Protein AF-0000000075409881 (afdb_homodimer)

Structure (mmCIF, N/CA/C/O backbone):
data_AF-0000000075409881-model_v1
#
loop_
_entity.id
_entity.type
_entity.pdbx_description
1 polymer 'HTH-type transcriptional regulator'
#
loop_
_atom_site.group_PDB
_atom_site.id
_atom_site.type_symbol
_atom_site.label_atom_id
_atom_site.label_alt_id
_atom_site.label_comp_id
_atom_site.label_asym_id
_atom_site.label_entity_id
_atom_site.label_seq_id
_atom_site.pdbx_PDB_ins_code
_atom_site.Cartn_x
_atom_site.Cartn_y
_atom_site.Cartn_z
_atom_site.occupancy
_atom_site.B_iso_or_equiv
_atom_site.auth_seq_id
_atom_site.auth_comp_id
_atom_site.auth_asym_id
_atom_site.auth_atom_id
_atom_site.pdbx_PDB_model_num
ATOM 1 N N . MET A 1 1 ? -12.781 -1.322 8.703 1 90.44 1 MET A N 1
ATOM 2 C CA . MET A 1 1 ? -12.109 -0.337 7.855 1 90.44 1 MET A CA 1
ATOM 3 C C . MET A 1 1 ? -11.391 -1.016 6.695 1 90.44 1 MET A C 1
ATOM 5 O O . MET A 1 1 ? -10.766 -2.062 6.871 1 90.44 1 MET A O 1
ATOM 9 N N . ASP A 1 2 ? -11.609 -0.311 5.484 1 95.62 2 ASP A N 1
ATOM 10 C CA . ASP A 1 2 ? -10.852 -0.846 4.359 1 95.62 2 ASP A CA 1
ATOM 11 C C . ASP A 1 2 ? -9.477 -0.184 4.254 1 95.62 2 ASP A C 1
ATOM 13 O O . ASP A 1 2 ? -9.156 0.71 5.039 1 95.62 2 ASP A O 1
ATOM 17 N N . ALA A 1 3 ? -8.711 -0.64 3.34 1 97.5 3 ALA A N 1
ATOM 18 C CA . ALA A 1 3 ? -7.316 -0.206 3.234 1 97.5 3 ALA A CA 1
ATOM 19 C C . ALA A 1 3 ? -7.227 1.3 3 1 97.5 3 ALA A C 1
ATOM 21 O O . ALA A 1 3 ? -6.367 1.974 3.572 1 97.5 3 ALA A O 1
ATOM 22 N N . GLN A 1 4 ? -8.102 1.844 2.186 1 97.12 4 GLN A N 1
ATOM 23 C CA . GLN A 1 4 ? -8.094 3.275 1.905 1 97.12 4 GLN A CA 1
ATOM 24 C C . GLN A 1 4 ? -8.398 4.086 3.162 1 97.12 4 GLN A C 1
ATOM 26 O O . GLN A 1 4 ? -7.777 5.125 3.402 1 97.12 4 GLN A O 1
ATOM 31 N N . ALA A 1 5 ? -9.344 3.617 3.908 1 96.81 5 ALA A N 1
ATOM 32 C CA . ALA A 1 5 ? -9.688 4.281 5.16 1 96.81 5 ALA A CA 1
ATOM 33 C C . ALA A 1 5 ? -8.523 4.254 6.141 1 96.81 5 ALA A C 1
ATOM 35 O O . ALA A 1 5 ? -8.281 5.227 6.859 1 96.81 5 ALA A O 1
ATOM 36 N N . LEU A 1 6 ? -7.852 3.146 6.176 1 97.75 6 LEU A N 1
ATOM 37 C CA . LEU A 1 6 ? -6.68 3.029 7.039 1 97.75 6 LEU A CA 1
ATOM 38 C C . LEU A 1 6 ? -5.598 4.02 6.625 1 97.75 6 LEU A C 1
ATOM 40 O O . LEU A 1 6 ? -4.973 4.656 7.477 1 97.75 6 LEU A O 1
ATOM 44 N N . VAL A 1 7 ? -5.379 4.145 5.324 1 98.31 7 VAL A N 1
ATOM 45 C CA . VAL A 1 7 ? -4.371 5.074 4.82 1 98.31 7 VAL A CA 1
ATOM 46 C C . VAL A 1 7 ? -4.742 6.504 5.219 1 98.31 7 VAL A C 1
ATOM 48 O O . VAL A 1 7 ? -3.904 7.25 5.73 1 98.31 7 VAL A O 1
ATOM 51 N N . LYS A 1 8 ? -5.973 6.84 5.035 1 97 8 LYS A N 1
ATOM 52 C CA . LYS A 1 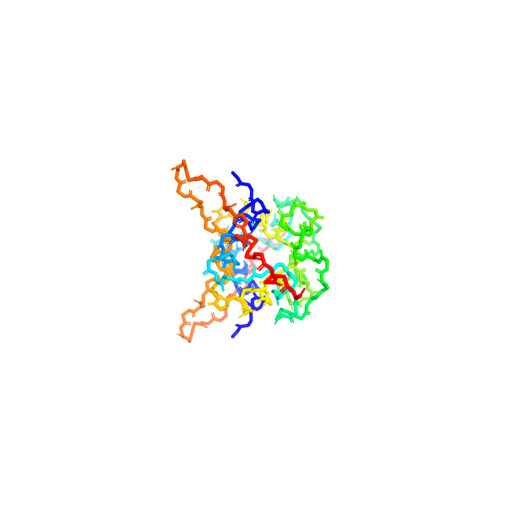8 ? -6.449 8.172 5.398 1 97 8 LYS A CA 1
ATOM 53 C C . LYS A 1 8 ? -6.219 8.453 6.883 1 97 8 LYS A C 1
ATOM 55 O O . LYS A 1 8 ? -5.672 9.492 7.242 1 97 8 LYS A O 1
ATOM 60 N N . TRP A 1 9 ? -6.594 7.516 7.691 1 97.38 9 TRP A N 1
ATOM 61 C CA . TRP A 1 9 ? -6.488 7.648 9.141 1 97.38 9 TRP A CA 1
ATOM 62 C C . TRP A 1 9 ? -5.035 7.82 9.57 1 97.38 9 TRP A C 1
ATOM 64 O O . TRP A 1 9 ? -4.695 8.781 10.266 1 97.38 9 TRP A O 1
ATOM 74 N N . ASN A 1 10 ? -4.246 6.969 9.078 1 98.25 10 ASN A N 1
ATOM 75 C CA . ASN A 1 10 ? -2.863 6.953 9.547 1 98.25 10 ASN A CA 1
ATOM 76 C C . ASN A 1 10 ? -2.049 8.086 8.93 1 98.25 10 ASN A C 1
ATOM 78 O O . ASN A 1 10 ? -1.131 8.609 9.555 1 98.25 10 ASN A O 1
ATOM 82 N N . LEU A 1 11 ? -2.361 8.445 7.707 1 98.44 11 LEU A N 1
ATOM 83 C CA . LEU A 1 11 ? -1.694 9.586 7.094 1 98.44 11 LEU A CA 1
ATOM 84 C C . LEU A 1 11 ? -1.882 10.844 7.934 1 98.44 11 LEU A C 1
ATOM 86 O O . LEU A 1 11 ? -0.909 11.523 8.266 1 98.44 11 LEU A O 1
ATOM 90 N N . ARG A 1 12 ? -3.098 11.094 8.234 1 98 12 ARG A N 1
ATOM 91 C CA . ARG A 1 12 ? -3.367 12.281 9.047 1 98 12 ARG A CA 1
ATOM 92 C C . ARG A 1 12 ? -2.656 12.188 10.391 1 98 12 ARG A C 1
ATOM 94 O O . ARG A 1 12 ? -2.01 13.148 10.82 1 98 12 ARG A O 1
ATOM 101 N N . LYS A 1 13 ? -2.801 11.094 11.031 1 98.06 13 LYS A N 1
ATOM 102 C CA . LYS A 1 13 ? -2.188 10.875 12.336 1 98.06 13 LYS A CA 1
ATOM 103 C C . LYS A 1 13 ? -0.681 11.109 12.289 1 98.06 13 LYS A C 1
ATOM 105 O O . LYS A 1 13 ? -0.142 11.883 13.086 1 98.06 13 LYS A O 1
ATOM 110 N N . LEU A 1 14 ? 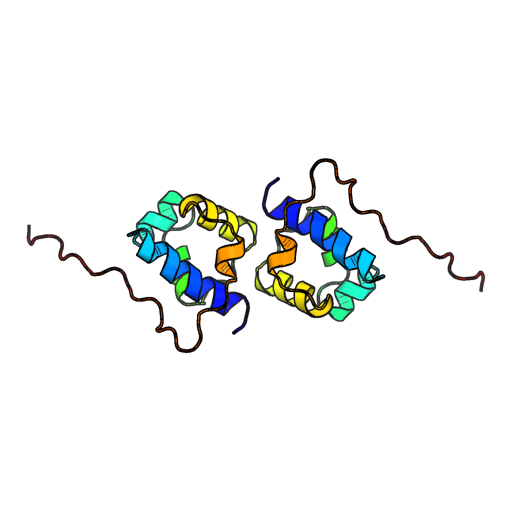-0.034 10.531 11.336 1 98.38 14 LEU A N 1
ATOM 111 C CA . LEU A 1 14 ? 1.419 10.586 11.219 1 98.38 14 LEU A CA 1
ATOM 112 C C . LEU A 1 14 ? 1.875 11.977 10.789 1 98.38 14 LEU A C 1
ATOM 114 O O . LEU A 1 14 ? 2.9 12.477 11.258 1 98.38 14 LEU A O 1
ATOM 118 N N . ARG A 1 15 ? 1.115 12.57 9.891 1 98.19 15 ARG A N 1
ATOM 119 C CA . ARG A 1 15 ? 1.438 13.922 9.445 1 98.19 15 ARG A CA 1
ATOM 120 C C . ARG A 1 15 ? 1.376 14.914 10.602 1 98.19 15 ARG A C 1
ATOM 122 O O . ARG A 1 15 ? 2.297 15.711 10.797 1 98.19 15 ARG A O 1
ATOM 129 N N . VAL A 1 16 ? 0.333 14.805 11.383 1 97.44 16 VAL A N 1
ATOM 130 C CA . VAL A 1 16 ? 0.114 15.727 12.5 1 97.44 16 VAL A CA 1
ATOM 131 C C . VAL A 1 16 ? 1.146 15.469 13.594 1 97.44 16 VAL A C 1
ATOM 133 O O . VAL A 1 16 ? 1.666 16.406 14.203 1 97.44 16 VAL A O 1
ATOM 136 N N . LEU A 1 17 ? 1.437 14.25 13.852 1 96.06 17 LEU A N 1
ATOM 137 C CA . LEU A 1 17 ? 2.447 13.883 14.844 1 96.06 17 LEU A CA 1
ATOM 138 C C . LEU A 1 17 ? 3.793 14.516 14.5 1 96.06 17 LEU A C 1
ATOM 140 O O . LEU A 1 17 ? 4.57 14.852 15.398 1 96.06 17 LEU A O 1
ATOM 144 N N . ARG A 1 18 ? 3.996 14.773 13.242 1 96.38 18 ARG A N 1
ATOM 145 C CA . ARG A 1 18 ? 5.258 15.344 12.789 1 96.38 18 ARG A CA 1
ATOM 146 C C . ARG A 1 18 ? 5.156 16.859 12.656 1 96.38 18 ARG A C 1
ATOM 148 O O . ARG A 1 18 ? 6.117 17.516 12.258 1 96.38 18 ARG A O 1
ATOM 155 N N . GLY A 1 19 ? 3.984 17.344 12.867 1 96.19 19 GLY A N 1
ATOM 156 C CA . GLY A 1 19 ? 3.771 18.781 12.828 1 96.19 19 GLY A CA 1
ATOM 157 C C . GLY A 1 19 ? 3.738 19.344 11.414 1 96.19 19 GLY A C 1
ATOM 158 O O . GLY A 1 19 ? 4.055 20.516 11.203 1 96.19 19 GLY A O 1
ATOM 159 N N . LEU A 1 20 ? 3.367 18.562 10.492 1 97.19 20 LEU A N 1
ATOM 160 C CA . LEU A 1 20 ? 3.377 19 9.102 1 97.19 20 LEU A CA 1
ATOM 161 C C . LEU A 1 20 ? 1.974 19.375 8.641 1 97.19 20 LEU A C 1
ATOM 163 O O . LEU A 1 20 ? 1.001 18.703 8.969 1 97.19 20 LEU A O 1
ATOM 167 N N . SER A 1 21 ? 1.916 20.516 7.891 1 97.38 21 SER A N 1
ATOM 168 C CA . SER A 1 21 ? 0.689 20.812 7.156 1 97.38 21 SER A CA 1
ATOM 169 C C . SER A 1 21 ? 0.539 19.891 5.945 1 97.38 21 SER A C 1
ATOM 171 O O . SER A 1 21 ? 1.482 19.203 5.566 1 97.38 21 SER A O 1
ATOM 173 N N . GLN A 1 22 ? -0.649 19.859 5.375 1 97.62 22 GLN A N 1
ATOM 174 C CA . GLN A 1 22 ? -0.864 19.094 4.152 1 97.62 22 GLN A CA 1
ATOM 175 C C . GLN A 1 22 ? 0.045 19.594 3.029 1 97.62 22 GLN A C 1
ATOM 177 O O . GLN A 1 22 ? 0.638 18.781 2.309 1 97.62 22 GLN A O 1
ATOM 182 N N . GLU A 1 23 ? 0.21 20.875 2.938 1 97.31 23 GLU A N 1
ATOM 183 C CA . GLU A 1 23 ? 1.032 21.484 1.898 1 97.31 23 GLU A CA 1
ATOM 184 C C . GLU A 1 23 ? 2.51 21.156 2.1 1 97.31 23 GLU A C 1
ATOM 186 O O . GLU A 1 23 ? 3.205 20.797 1.148 1 97.31 23 GLU A O 1
ATOM 191 N N . ALA A 1 24 ? 2.982 21.328 3.354 1 97.88 24 ALA A N 1
ATOM 192 C CA . ALA A 1 24 ? 4.379 21.016 3.646 1 97.88 24 ALA A CA 1
ATOM 193 C C . ALA A 1 24 ? 4.703 19.562 3.312 1 97.88 24 ALA A C 1
ATOM 195 O O . ALA A 1 24 ? 5.754 19.281 2.734 1 97.88 24 ALA A O 1
ATOM 196 N N . LEU A 1 25 ? 3.82 18.688 3.625 1 98.38 25 LEU A N 1
ATOM 197 C CA . LEU A 1 25 ? 4.031 17.266 3.318 1 98.38 25 LEU A CA 1
ATOM 198 C C . LEU A 1 25 ? 4.059 17.047 1.812 1 98.38 25 LEU A C 1
ATOM 200 O O . LEU A 1 25 ? 4.871 16.266 1.313 1 98.38 25 LEU A O 1
ATOM 204 N N . ALA A 1 26 ? 3.104 17.641 1.081 1 98.62 26 ALA A N 1
ATOM 205 C CA . ALA A 1 26 ? 3.062 17.484 -0.371 1 98.62 26 ALA A CA 1
ATOM 206 C C . ALA A 1 26 ? 4.383 17.922 -1.004 1 98.62 26 ALA A C 1
ATOM 208 O O . ALA A 1 26 ? 4.895 17.25 -1.901 1 98.62 26 ALA A O 1
ATOM 209 N N . VAL A 1 27 ? 4.961 18.984 -0.505 1 98.5 27 VAL A N 1
ATOM 210 C CA . VAL A 1 27 ? 6.238 19.5 -0.994 1 98.5 27 VAL A CA 1
ATOM 211 C C . VAL A 1 27 ? 7.348 18.5 -0.682 1 98.5 27 VAL A C 1
ATOM 213 O O . VAL A 1 27 ? 8.109 18.109 -1.571 1 98.5 27 VAL A O 1
ATOM 216 N N . ASP A 1 28 ? 7.398 18.047 0.564 1 98.44 28 ASP A N 1
ATOM 217 C CA . ASP A 1 28 ? 8.43 17.109 1 1 98.44 28 ASP A CA 1
ATOM 218 C C . ASP A 1 28 ? 8.352 15.805 0.213 1 98.44 28 ASP A C 1
ATOM 220 O O . ASP A 1 28 ? 9.375 15.164 -0.051 1 98.44 28 ASP A O 1
ATOM 224 N N . ALA A 1 29 ? 7.145 15.43 -0.127 1 98.69 29 ALA A N 1
ATOM 225 C CA . ALA A 1 29 ? 6.918 14.172 -0.83 1 98.69 29 ALA A CA 1
ATOM 226 C C . ALA A 1 29 ? 7.035 14.359 -2.34 1 98.69 29 ALA A C 1
ATOM 228 O O . ALA A 1 29 ? 6.949 13.391 -3.1 1 98.69 29 ALA A O 1
ATOM 229 N N . GLU A 1 30 ? 7.176 15.547 -2.74 1 98.44 30 GLU A N 1
ATOM 230 C CA . GLU A 1 30 ? 7.312 15.891 -4.152 1 98.44 30 GLU A CA 1
ATOM 231 C C . GLU A 1 30 ? 6.102 15.43 -4.957 1 98.44 30 GLU A C 1
ATOM 233 O O . GLU A 1 30 ? 6.254 14.781 -5.996 1 98.44 30 GLU A O 1
ATOM 238 N N . ILE A 1 31 ? 4.934 15.742 -4.449 1 97.94 31 ILE A N 1
ATOM 239 C CA . ILE A 1 31 ? 3.682 15.477 -5.148 1 97.94 31 ILE A CA 1
ATOM 240 C C . ILE A 1 31 ? 2.852 16.75 -5.23 1 97.94 31 ILE A C 1
ATOM 242 O O . ILE A 1 31 ? 3.268 17.797 -4.73 1 97.94 31 ILE A O 1
ATOM 246 N N . ASP A 1 32 ? 1.741 16.656 -5.953 1 97.81 32 ASP A N 1
ATOM 247 C CA . ASP A 1 32 ? 0.871 17.812 -6.141 1 97.81 32 ASP A CA 1
ATOM 248 C C . ASP A 1 32 ? 0.376 18.344 -4.801 1 97.81 32 ASP A C 1
ATOM 250 O O . ASP A 1 32 ? 0.005 17.562 -3.914 1 97.81 32 ASP A O 1
ATOM 254 N N . ARG A 1 33 ? 0.352 19.641 -4.633 1 96.81 33 ARG A N 1
ATOM 255 C CA . ARG A 1 33 ? 0.034 20.312 -3.377 1 96.81 33 ARG A CA 1
ATOM 256 C C . ARG A 1 33 ? -1.381 19.969 -2.92 1 96.81 33 ARG A C 1
ATOM 258 O O . ARG A 1 33 ? -1.665 19.969 -1.72 1 96.81 33 ARG A O 1
ATOM 265 N N . THR A 1 34 ? -2.242 19.656 -3.879 1 97.19 34 THR A N 1
ATOM 266 C CA . THR A 1 34 ? -3.633 19.406 -3.521 1 97.19 34 THR A CA 1
ATOM 267 C C . THR A 1 34 ? -3.848 17.922 -3.211 1 97.19 34 THR A C 1
ATOM 269 O O . THR A 1 34 ? -4.918 17.531 -2.742 1 97.19 34 THR A O 1
ATOM 272 N N . TYR A 1 35 ? -2.852 17.109 -3.393 1 98.12 35 TYR A N 1
ATOM 273 C CA . TYR A 1 35 ? -3.02 15.664 -3.365 1 98.12 35 TYR A CA 1
ATOM 274 C C . TYR A 1 35 ? -3.225 15.164 -1.939 1 98.12 35 TYR A C 1
ATOM 276 O O . TYR A 1 35 ? -4.074 14.305 -1.692 1 98.12 35 TYR A O 1
ATOM 284 N N . VAL A 1 36 ? -2.443 15.688 -1.032 1 98.19 36 VAL A N 1
ATOM 285 C CA . VAL A 1 36 ? -2.516 15.219 0.348 1 98.19 36 VAL A CA 1
ATOM 286 C C . VAL A 1 36 ? -3.906 15.492 0.915 1 98.19 36 VAL A C 1
ATOM 288 O O . VAL A 1 36 ? -4.516 14.617 1.536 1 98.19 36 VAL A O 1
ATOM 291 N N . SER A 1 37 ? -4.398 16.656 0.716 1 97.25 37 SER A N 1
ATOM 292 C CA . SER A 1 37 ? -5.734 17.016 1.19 1 97.25 37 SER A CA 1
ATOM 293 C C . SER A 1 37 ? -6.793 16.094 0.592 1 97.25 37 SER A C 1
ATOM 295 O O . SER A 1 37 ? -7.668 15.602 1.305 1 97.25 37 SER A O 1
ATOM 297 N N . ARG A 1 38 ? -6.711 15.844 -0.696 1 97.81 38 ARG A N 1
ATOM 298 C CA . ARG A 1 38 ? -7.652 14.945 -1.359 1 97.81 38 ARG A CA 1
ATOM 299 C C . ARG A 1 38 ? -7.52 13.523 -0.824 1 97.81 38 ARG A C 1
ATOM 301 O O . ARG A 1 38 ? -8.523 12.828 -0.642 1 97.81 38 ARG A O 1
ATOM 308 N N . LEU A 1 39 ? -6.344 13.133 -0.556 1 97.94 39 LEU A N 1
ATOM 309 C CA . LEU A 1 39 ? -6.082 11.812 -0.002 1 97.94 39 LEU A CA 1
ATOM 310 C C . LEU A 1 39 ? -6.684 11.68 1.394 1 97.94 39 LEU A C 1
ATOM 312 O O . LEU A 1 39 ? -7.367 10.695 1.688 1 97.94 39 LEU A O 1
ATOM 316 N N . GLU A 1 40 ? -6.492 12.711 2.191 1 97.31 40 GLU A N 1
ATOM 317 C CA . GLU A 1 40 ? -6.973 12.68 3.568 1 97.31 40 GLU A CA 1
ATOM 318 C C . GLU A 1 40 ? -8.492 12.812 3.625 1 97.31 40 GLU A C 1
ATOM 320 O O . GLU A 1 40 ? -9.102 12.555 4.664 1 97.31 40 GLU A O 1
ATOM 325 N N . ARG A 1 41 ? -9.055 13.133 2.535 1 95.38 41 ARG A N 1
ATOM 326 C CA . ARG A 1 41 ? -10.508 13.211 2.453 1 95.38 41 ARG A CA 1
ATOM 327 C C . ARG A 1 41 ? -11.086 11.961 1.802 1 95.38 41 ARG A C 1
ATOM 329 O O . ARG A 1 41 ? -12.305 11.82 1.686 1 95.38 41 ARG A O 1
ATOM 336 N N . GLY A 1 42 ? -10.25 11.125 1.358 1 94.69 42 GLY A N 1
ATOM 337 C CA . GLY A 1 42 ? -10.703 9.883 0.749 1 94.69 42 GLY A CA 1
ATOM 338 C C . GLY A 1 42 ? -11.086 10.047 -0.71 1 94.69 42 GLY A C 1
ATOM 339 O O . GLY A 1 42 ? -11.781 9.195 -1.272 1 94.69 42 GLY A O 1
ATOM 340 N N . LEU A 1 43 ? -10.633 11.055 -1.34 1 96.38 43 LEU A N 1
ATOM 341 C CA . LEU A 1 43 ? -11 11.352 -2.721 1 96.38 43 LEU A CA 1
ATOM 342 C C . LEU A 1 43 ? -9.969 10.781 -3.691 1 96.38 43 LEU A C 1
ATOM 344 O O . LEU A 1 43 ? -10.148 10.859 -4.91 1 96.38 43 LEU A O 1
ATOM 348 N N . GLU A 1 44 ? -8.883 10.234 -3.174 1 96.44 44 GLU A N 1
ATOM 349 C CA . GLU A 1 44 ? -7.824 9.641 -3.988 1 96.44 44 GLU A CA 1
ATOM 350 C C . GLU A 1 44 ? -7.578 8.188 -3.602 1 96.44 44 GLU A C 1
ATOM 352 O O . GLU A 1 44 ? -7.777 7.805 -2.447 1 96.44 44 GLU A O 1
ATOM 357 N N . ASN A 1 45 ? -7.242 7.395 -4.523 1 96.81 45 ASN A N 1
ATOM 358 C CA . ASN A 1 45 ? -6.695 6.051 -4.367 1 96.81 45 ASN A CA 1
ATOM 359 C C . ASN A 1 45 ? -5.242 5.977 -4.824 1 96.81 45 ASN A C 1
ATOM 361 O O . ASN A 1 45 ? -4.969 5.723 -6 1 96.81 45 ASN A O 1
ATOM 365 N N . PRO A 1 46 ? -4.324 6.215 -3.865 1 97.94 46 PRO A N 1
ATOM 366 C CA . PRO A 1 46 ? -2.926 6.352 -4.285 1 97.94 46 PRO A CA 1
ATOM 367 C C . PRO A 1 46 ? -2.324 5.031 -4.766 1 97.94 46 PRO A C 1
ATOM 369 O O . PRO A 1 46 ? -2.783 3.959 -4.367 1 97.94 46 PRO A O 1
ATOM 372 N N . THR A 1 47 ? -1.356 5.184 -5.66 1 98.12 47 THR A N 1
ATOM 373 C CA . THR A 1 47 ? -0.525 4.035 -6.004 1 98.12 47 THR A CA 1
ATOM 374 C C . THR A 1 47 ? 0.462 3.729 -4.883 1 98.12 47 THR A C 1
ATOM 376 O O . THR A 1 47 ? 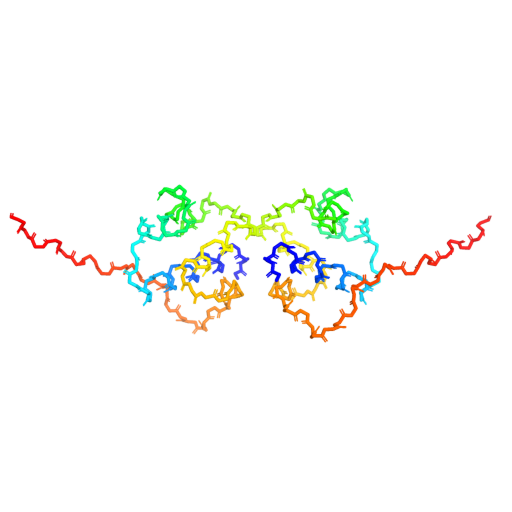0.634 4.531 -3.963 1 98.12 47 THR A O 1
ATOM 379 N N . ILE A 1 48 ? 1.042 2.607 -5.031 1 98.19 48 ILE A N 1
ATOM 380 C CA . ILE A 1 48 ? 2.061 2.201 -4.07 1 98.19 48 ILE A CA 1
ATOM 381 C C . ILE A 1 48 ? 3.246 3.162 -4.141 1 98.19 48 ILE A C 1
ATOM 383 O O . ILE A 1 48 ? 3.826 3.516 -3.109 1 98.19 48 ILE A O 1
ATOM 387 N N . ALA A 1 49 ? 3.564 3.633 -5.293 1 97.81 49 ALA A N 1
ATOM 388 C CA . ALA A 1 49 ? 4.695 4.539 -5.465 1 97.81 49 ALA A CA 1
ATOM 389 C C . ALA A 1 49 ? 4.445 5.867 -4.75 1 97.81 49 ALA A C 1
ATOM 391 O O . ALA A 1 49 ? 5.34 6.402 -4.09 1 97.81 49 ALA A O 1
ATOM 392 N N . VAL A 1 50 ? 3.266 6.398 -4.852 1 98.19 50 VAL A N 1
ATOM 393 C CA . VAL A 1 50 ? 2.93 7.664 -4.211 1 98.19 50 VAL A CA 1
ATOM 394 C C . VAL A 1 50 ? 2.938 7.496 -2.695 1 98.19 50 VAL A C 1
ATOM 396 O O . VAL A 1 50 ? 3.482 8.336 -1.975 1 98.19 50 VAL A O 1
ATOM 399 N N . LEU A 1 51 ? 2.355 6.426 -2.281 1 98.62 51 LEU A N 1
ATOM 400 C CA . LEU A 1 51 ? 2.324 6.184 -0.842 1 98.62 51 LEU A CA 1
ATOM 401 C C . LEU A 1 51 ? 3.734 6.016 -0.287 1 98.62 51 LEU A C 1
ATOM 403 O O . LEU A 1 51 ? 4.027 6.465 0.823 1 98.62 51 LEU A O 1
ATOM 407 N N . ALA A 1 52 ? 4.586 5.418 -1.071 1 98.69 52 ALA A N 1
ATOM 408 C CA . ALA A 1 52 ? 5.98 5.242 -0.665 1 98.69 52 ALA A CA 1
ATOM 409 C C . ALA A 1 52 ? 6.691 6.59 -0.551 1 98.69 52 ALA A C 1
ATOM 411 O O . ALA A 1 52 ? 7.492 6.801 0.363 1 98.69 52 ALA A O 1
ATOM 412 N N . ARG A 1 53 ? 6.41 7.473 -1.443 1 98.62 53 ARG A N 1
ATOM 413 C CA . ARG A 1 53 ? 6.984 8.812 -1.367 1 98.62 53 ARG A CA 1
ATOM 414 C C . ARG A 1 53 ? 6.535 9.531 -0.098 1 98.62 53 ARG A C 1
ATOM 416 O O . ARG A 1 53 ? 7.34 10.18 0.571 1 98.62 53 ARG A O 1
ATOM 423 N N . ILE A 1 54 ? 5.281 9.367 0.21 1 98.81 54 ILE A N 1
ATOM 424 C CA . ILE A 1 54 ? 4.727 10.008 1.4 1 98.81 54 ILE A CA 1
ATOM 425 C C . ILE A 1 54 ? 5.355 9.391 2.652 1 98.81 54 ILE A C 1
ATOM 427 O O . ILE A 1 54 ? 5.734 10.109 3.578 1 98.81 54 ILE A O 1
ATOM 431 N N . ALA A 1 55 ? 5.457 8.109 2.648 1 98.88 55 ALA A N 1
ATOM 432 C CA . ALA A 1 55 ? 6.086 7.422 3.775 1 98.88 55 ALA A CA 1
ATOM 433 C C . ALA A 1 55 ? 7.516 7.914 3.986 1 98.88 55 ALA A C 1
ATOM 435 O O . ALA A 1 55 ? 7.938 8.148 5.121 1 98.88 55 ALA A O 1
ATOM 436 N N . LYS A 1 56 ? 8.227 8.07 2.898 1 98.69 56 LYS A N 1
ATOM 437 C CA . LYS A 1 56 ? 9.602 8.547 2.957 1 98.69 56 LYS A CA 1
ATOM 438 C C . LYS A 1 56 ? 9.664 9.969 3.52 1 98.69 56 LYS A C 1
ATOM 440 O O . LYS A 1 56 ? 10.484 10.258 4.391 1 98.69 56 LYS A O 1
ATOM 445 N N . ALA A 1 57 ? 8.773 10.797 3.045 1 98.75 57 ALA A N 1
ATOM 446 C CA . ALA A 1 57 ? 8.719 12.18 3.514 1 98.75 57 ALA A CA 1
ATOM 447 C C . ALA A 1 57 ? 8.414 12.242 5.008 1 98.75 57 ALA A C 1
ATOM 449 O O . ALA A 1 57 ? 8.906 13.125 5.711 1 98.75 57 ALA A O 1
ATOM 450 N N . LEU A 1 58 ? 7.59 11.312 5.492 1 98.75 58 LEU A N 1
ATOM 451 C CA . LEU A 1 58 ? 7.191 11.258 6.895 1 98.75 58 LEU A CA 1
ATOM 452 C C . LEU A 1 58 ? 8.211 10.484 7.723 1 98.75 58 LEU A C 1
ATOM 454 O O . LEU A 1 58 ? 8.094 10.406 8.945 1 98.75 58 LEU A O 1
ATOM 458 N N . GLU A 1 59 ? 9.18 9.867 7.07 1 98.5 59 GLU A N 1
ATOM 459 C CA . GLU A 1 59 ? 10.211 9.055 7.711 1 98.5 59 GLU A CA 1
ATOM 460 C C . GLU A 1 59 ? 9.594 7.902 8.5 1 98.5 59 GLU A C 1
ATOM 462 O O . GLU A 1 59 ? 9.961 7.664 9.648 1 98.5 59 GLU A O 1
ATOM 467 N N . VAL A 1 60 ? 8.688 7.168 7.867 1 98.69 60 VAL A N 1
ATOM 468 C CA . VAL A 1 60 ? 8.047 6.008 8.477 1 98.69 60 VAL A CA 1
ATOM 469 C C . VAL A 1 60 ? 8.086 4.824 7.508 1 98.69 60 VAL A C 1
ATOM 471 O O . VAL A 1 60 ? 8.367 5 6.32 1 98.69 60 VAL A O 1
ATOM 474 N N . ASP A 1 61 ? 7.848 3.621 8.109 1 98.56 61 ASP A N 1
ATOM 475 C CA . ASP A 1 61 ? 7.629 2.428 7.297 1 98.56 61 ASP A CA 1
ATOM 476 C C . ASP A 1 61 ? 6.258 2.467 6.625 1 98.56 61 ASP A C 1
ATOM 478 O O . ASP A 1 61 ? 5.262 2.832 7.254 1 98.56 61 ASP A O 1
ATOM 482 N N . ILE A 1 62 ? 6.203 2.166 5.305 1 98.75 62 ILE A N 1
ATOM 483 C CA . ILE A 1 62 ? 4.965 2.221 4.535 1 98.75 62 ILE A CA 1
ATOM 484 C C . ILE A 1 62 ? 3.895 1.37 5.215 1 98.75 62 ILE A C 1
ATOM 486 O O . ILE A 1 62 ? 2.705 1.684 5.141 1 98.75 62 ILE A O 1
ATOM 490 N N . ARG A 1 63 ? 4.242 0.399 5.98 1 98.81 63 ARG A N 1
ATOM 491 C CA . ARG A 1 63 ? 3.312 -0.497 6.66 1 98.81 63 ARG A CA 1
ATOM 492 C C . ARG A 1 63 ? 2.514 0.246 7.727 1 98.81 63 ARG A C 1
ATOM 494 O O . ARG A 1 63 ? 1.42 -0.181 8.102 1 98.81 63 ARG A O 1
ATOM 501 N N . GLU A 1 64 ? 3.051 1.289 8.164 1 98.69 64 GLU A N 1
ATOM 502 C CA . GLU A 1 64 ? 2.389 2.061 9.211 1 98.69 64 GLU A CA 1
ATOM 503 C C . GLU A 1 64 ? 1.082 2.666 8.703 1 98.69 64 GLU A C 1
ATOM 505 O O . GLU A 1 64 ? 0.177 2.947 9.492 1 98.69 64 GLU A O 1
ATOM 510 N N . PHE A 1 65 ? 0.949 2.83 7.418 1 98.75 65 PHE A N 1
ATOM 511 C CA . PHE A 1 65 ? -0.261 3.402 6.84 1 98.75 65 PHE A CA 1
ATOM 512 C C . PHE A 1 65 ? -1.424 2.422 6.938 1 98.75 65 PHE A C 1
ATOM 514 O O . PHE A 1 65 ? -2.578 2.797 6.73 1 98.75 65 PHE A O 1
ATOM 521 N N . PHE A 1 66 ? -1.091 1.154 7.34 1 98.62 66 PHE A N 1
ATOM 522 C CA . PHE A 1 66 ? -2.135 0.135 7.328 1 98.62 66 PHE A CA 1
ATOM 523 C C . PHE A 1 66 ? -2.391 -0.391 8.734 1 98.62 66 PHE A C 1
ATOM 525 O O . PHE A 1 66 ? -3.039 -1.426 8.906 1 98.62 66 PHE A O 1
ATOM 532 N N . GLU A 1 67 ? -1.854 0.307 9.703 1 97.81 67 GLU A N 1
ATOM 533 C CA . GLU A 1 67 ? -2.08 -0.075 11.094 1 97.81 67 GLU A CA 1
ATOM 534 C C . GLU A 1 67 ? -3.527 0.178 11.508 1 97.81 67 GLU A C 1
ATOM 536 O O . GLU A 1 67 ? -4.098 1.22 11.18 1 97.81 67 GLU A O 1
ATOM 541 N N . LEU A 1 68 ? -4.105 -0.837 12.156 1 97.06 68 LEU A N 1
ATOM 542 C CA . LEU A 1 68 ? -5.449 -0.651 12.695 1 97.06 68 LEU A CA 1
ATOM 543 C C . LEU A 1 68 ? -5.426 0.279 13.906 1 97.06 68 LEU A C 1
ATOM 545 O O . LEU A 1 68 ? -4.605 0.108 14.812 1 97.06 68 LEU A O 1
ATOM 549 N N . PRO A 1 69 ? -6.234 1.261 13.836 1 96.31 69 PRO A N 1
ATOM 550 C CA . PRO A 1 69 ? -6.309 2.088 15.039 1 96.31 69 PRO A CA 1
ATOM 551 C C . PRO A 1 69 ? -6.809 1.313 16.266 1 96.31 69 PRO A C 1
ATOM 553 O O . PRO A 1 69 ? -7.574 0.356 16.109 1 96.31 69 PRO A O 1
ATOM 556 N N . ALA A 1 70 ? -6.359 1.805 17.453 1 95.19 70 ALA A N 1
ATOM 557 C CA . ALA A 1 70 ? -6.852 1.213 18.688 1 95.19 70 ALA A CA 1
ATOM 558 C C . ALA A 1 70 ? -8.367 1.37 18.812 1 95.19 70 ALA A C 1
ATOM 560 O O . ALA A 1 70 ? -8.938 2.338 18.297 1 95.19 70 ALA A O 1
ATOM 561 N N . GLU A 1 71 ? -8.93 0.356 19.406 1 93.5 71 GLU A N 1
ATOM 562 C CA . GLU A 1 71 ? -10.375 0.43 19.594 1 93.5 71 GLU A CA 1
ATOM 563 C C . GLU A 1 71 ? -10.773 1.702 20.328 1 93.5 71 GLU A C 1
ATOM 565 O O . GLU A 1 71 ? -10.195 2.029 21.359 1 93.5 71 GLU A O 1
ATOM 570 N N . GLY A 1 72 ? -11.672 2.404 19.688 1 92.69 72 GLY A N 1
ATOM 571 C CA . GLY A 1 72 ? -12.188 3.604 20.328 1 92.69 72 GLY A CA 1
ATOM 572 C C . GLY A 1 72 ? -11.266 4.801 20.188 1 92.69 72 GLY A C 1
ATOM 573 O O . GLY A 1 72 ? -11.492 5.844 20.797 1 92.69 72 GLY A O 1
ATOM 574 N N . ALA A 1 73 ? -10.234 4.617 19.422 1 94.75 73 ALA A N 1
ATOM 575 C CA . ALA A 1 73 ? -9.328 5.742 19.219 1 94.75 73 ALA A CA 1
ATOM 576 C C . ALA A 1 73 ? -10.039 6.906 18.547 1 94.75 73 ALA A C 1
ATOM 578 O O . ALA A 1 73 ? -10.82 6.703 17.609 1 94.75 73 ALA A O 1
ATOM 579 N N . PRO A 1 74 ? -9.859 8.062 19.078 1 93.44 74 PRO A N 1
ATOM 580 C CA . PRO A 1 74 ? -10.461 9.211 18.391 1 93.44 74 PRO A CA 1
ATOM 581 C C . PRO A 1 74 ? -9.82 9.5 17.047 1 93.44 74 PRO A C 1
ATOM 583 O O . PRO A 1 74 ? -8.656 9.164 16.828 1 93.44 74 PRO A O 1
ATOM 586 N N . PRO A 1 75 ? -10.562 10.008 16.125 1 92.75 75 PRO A N 1
ATOM 587 C CA . PRO A 1 75 ? -9.969 10.383 14.844 1 92.75 75 PRO A CA 1
ATOM 588 C C . PRO A 1 75 ? -8.805 11.359 14.992 1 92.75 75 PRO A C 1
ATOM 590 O O . PRO A 1 75 ? -8.773 12.148 15.938 1 92.75 75 PRO A O 1
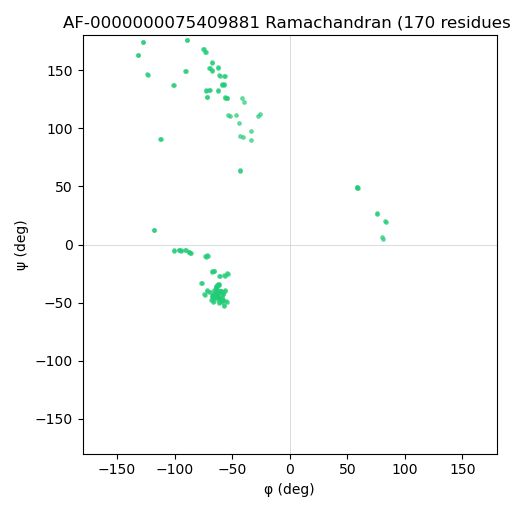ATOM 593 N N . PRO A 1 76 ? -7.879 11.164 14.125 1 92.69 76 PRO A N 1
ATOM 594 C CA . PRO A 1 76 ? -6.758 12.109 14.195 1 92.69 76 PRO A CA 1
ATOM 595 C C . PRO A 1 76 ? -7.199 13.562 14.047 1 92.69 76 PRO A C 1
ATOM 597 O O . PRO A 1 76 ? -8.07 13.867 13.227 1 92.69 76 PRO A O 1
ATOM 600 N N . GLN A 1 77 ? -6.645 14.406 14.844 1 88.38 77 GLN A N 1
ATOM 601 C CA . GLN A 1 77 ? -7.012 15.812 14.875 1 88.38 77 GLN A CA 1
ATOM 602 C C . GLN A 1 77 ? -6.156 16.625 13.906 1 88.38 77 GLN A C 1
ATOM 604 O O . GLN A 1 77 ? -5.012 16.266 13.625 1 88.38 77 GLN A O 1
ATOM 609 N N . PRO A 1 78 ? -6.762 17.703 13.367 1 88.88 78 PRO A N 1
ATOM 610 C CA . PRO A 1 78 ? -5.977 18.578 12.5 1 88.88 78 PRO A CA 1
ATOM 611 C C . PRO A 1 78 ? -4.875 19.328 13.25 1 88.88 78 PRO A C 1
ATOM 613 O O . PRO A 1 78 ? -4.867 19.344 14.484 1 88.88 78 PRO A O 1
ATOM 616 N N . LEU A 1 79 ? -3.875 19.734 12.562 1 87.31 79 LEU A N 1
ATOM 617 C CA . LEU A 1 79 ? -2.816 20.547 13.148 1 87.31 79 LEU A CA 1
ATOM 618 C C . LEU A 1 79 ? -3.387 21.812 13.789 1 87.31 79 LEU A C 1
ATOM 620 O O . LEU A 1 79 ? -4.34 22.391 13.266 1 87.31 79 LEU A O 1
ATOM 624 N N . ARG A 1 80 ? -3.064 22 15.023 1 75.19 80 ARG A N 1
ATOM 625 C CA . ARG A 1 80 ? -3.537 23.219 15.695 1 75.19 80 ARG A CA 1
ATOM 626 C C . ARG A 1 80 ? -3.188 24.453 14.883 1 75.19 80 ARG A C 1
ATOM 628 O O . ARG A 1 80 ? -2.08 24.562 14.352 1 75.19 80 ARG A O 1
ATOM 635 N N . LYS A 1 81 ? -4.125 25.188 14.266 1 62.5 81 LYS A N 1
ATOM 636 C CA . LYS A 1 81 ? -3.902 26.469 13.609 1 62.5 81 LYS A CA 1
ATOM 637 C C . LYS A 1 81 ? -2.994 27.375 14.445 1 62.5 81 LYS A C 1
ATOM 639 O O . LYS A 1 81 ? -3.314 27.688 15.586 1 62.5 81 LYS A O 1
ATOM 644 N N . GLY A 1 82 ? -1.721 27.078 14.711 1 51.41 82 GLY A N 1
ATOM 645 C CA . GLY A 1 82 ? -1.065 28.266 15.242 1 51.41 82 GLY A CA 1
ATOM 646 C C . GLY A 1 82 ? -1.402 29.531 14.484 1 51.41 82 GLY A C 1
ATOM 647 O O . GLY A 1 82 ? -1.382 29.531 13.25 1 51.41 82 GLY A O 1
ATOM 648 N N . ARG A 1 83 ? -2.176 30.359 14.945 1 49.91 83 ARG A N 1
ATOM 649 C CA . ARG A 1 83 ? -2.543 31.688 14.469 1 49.91 83 ARG A CA 1
ATOM 650 C C . ARG A 1 83 ? -1.322 32.438 13.945 1 49.91 83 ARG A C 1
ATOM 652 O O . ARG A 1 83 ? -0.238 32.344 14.531 1 49.91 83 ARG A O 1
ATOM 659 N N . LYS A 1 84 ? -0.865 32.469 12.656 1 50.44 84 LYS A N 1
ATOM 660 C CA . LYS A 1 84 ? 0.118 33.469 1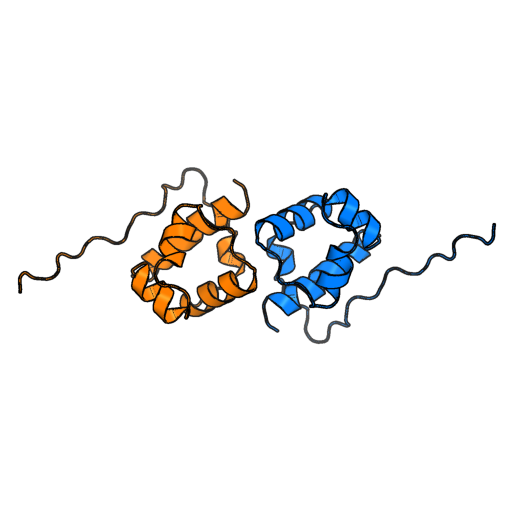2.297 1 50.44 84 LYS A CA 1
ATOM 661 C C . LYS A 1 84 ? -0.01 34.719 13.195 1 50.44 84 LYS A C 1
ATOM 663 O O . LYS A 1 84 ? -1.112 35.219 13.398 1 50.44 84 LYS A O 1
ATOM 668 N N . PRO A 1 85 ? 0.897 35 14.055 1 45.5 85 PRO A N 1
ATOM 669 C CA . PRO A 1 85 ? 0.702 36.312 14.719 1 45.5 85 PRO A CA 1
ATOM 670 C C . PRO A 1 85 ? 0.215 37.406 13.773 1 45.5 85 PRO A C 1
ATOM 672 O O . PRO A 1 85 ? 0.47 37.312 12.562 1 45.5 85 PRO A O 1
ATOM 675 N N . PRO A 1 86 ? -0.933 38 14.102 1 45 86 PRO A N 1
ATOM 676 C CA . PRO A 1 86 ? -1.312 39.156 13.289 1 45 86 PRO A CA 1
ATOM 677 C C . PRO A 1 86 ? -0.106 39.969 12.797 1 45 86 PRO A C 1
ATOM 679 O O . PRO A 1 86 ? 0.861 40.156 13.539 1 45 86 PRO A O 1
ATOM 682 N N . GLN A 1 87 ? 0.437 39.812 11.547 1 37.31 87 GLN A N 1
ATOM 683 C CA . GLN A 1 87 ? 1.265 40.938 11.211 1 37.31 87 GLN A CA 1
ATOM 684 C C . GLN A 1 87 ? 0.528 42.25 11.492 1 37.31 87 GLN A C 1
ATOM 686 O O . GLN A 1 87 ? -0.673 42.375 11.234 1 37.31 87 GLN A O 1
ATOM 691 N N . MET B 1 1 ? 15.625 -2.309 -1.625 1 90.56 1 MET B N 1
ATOM 692 C CA . MET B 1 1 ? 14.406 -2.545 -2.391 1 90.56 1 MET B CA 1
ATOM 693 C C . MET B 1 1 ? 13.375 -1.454 -2.121 1 90.56 1 MET B C 1
ATOM 695 O O . MET B 1 1 ? 13.203 -1.026 -0.978 1 90.56 1 MET B O 1
ATOM 699 N N . ASP B 1 2 ? 12.75 -1.036 -3.326 1 95.75 2 ASP B N 1
ATOM 700 C CA . ASP B 1 2 ? 11.672 -0.075 -3.115 1 95.75 2 ASP B CA 1
ATOM 701 C C . ASP B 1 2 ? 10.336 -0.784 -2.914 1 95.75 2 ASP B C 1
ATOM 703 O O . ASP B 1 2 ? 10.258 -2.012 -2.975 1 95.75 2 ASP B O 1
ATOM 707 N N . ALA B 1 3 ? 9.336 -0.022 -2.646 1 97.56 3 ALA B N 1
ATOM 708 C CA . ALA B 1 3 ? 8.039 -0.58 -2.277 1 97.56 3 ALA B CA 1
ATOM 709 C C . ALA B 1 3 ? 7.477 -1.455 -3.396 1 97.56 3 ALA B C 1
ATOM 711 O O . ALA B 1 3 ? 6.906 -2.516 -3.135 1 97.56 3 ALA B O 1
ATOM 712 N N . GLN B 1 4 ? 7.629 -1.052 -4.637 1 97.25 4 GLN B N 1
ATOM 713 C CA . GLN B 1 4 ? 7.129 -1.829 -5.762 1 97.25 4 GLN B CA 1
ATOM 714 C C . GLN B 1 4 ? 7.836 -3.178 -5.859 1 97.25 4 GLN B C 1
ATOM 716 O O . GLN B 1 4 ? 7.207 -4.199 -6.141 1 97.25 4 GLN B O 1
ATOM 721 N N . ALA B 1 5 ? 9.125 -3.148 -5.664 1 96.88 5 ALA B N 1
ATOM 722 C CA . ALA B 1 5 ? 9.898 -4.387 -5.688 1 96.88 5 ALA B CA 1
ATOM 723 C C . ALA B 1 5 ? 9.461 -5.332 -4.57 1 96.88 5 ALA B C 1
ATOM 725 O O . ALA B 1 5 ? 9.398 -6.547 -4.77 1 96.88 5 ALA B O 1
ATOM 726 N N . LEU B 1 6 ? 9.195 -4.766 -3.432 1 97.81 6 LEU B N 1
ATOM 727 C CA . LEU B 1 6 ? 8.711 -5.57 -2.314 1 97.81 6 LEU B CA 1
ATOM 728 C C . LEU B 1 6 ? 7.371 -6.215 -2.645 1 97.81 6 LEU B C 1
ATOM 730 O O . LEU B 1 6 ? 7.148 -7.391 -2.344 1 97.81 6 LEU B O 1
ATOM 734 N N . VAL B 1 7 ? 6.48 -5.449 -3.264 1 98.31 7 VAL B N 1
ATOM 735 C CA . VAL B 1 7 ? 5.172 -5.977 -3.639 1 98.31 7 VAL B CA 1
ATOM 736 C C . VAL B 1 7 ? 5.34 -7.125 -4.625 1 98.31 7 VAL B C 1
ATOM 738 O O . VAL B 1 7 ? 4.742 -8.195 -4.457 1 98.31 7 VAL B O 1
ATOM 741 N N . LYS B 1 8 ? 6.164 -6.934 -5.594 1 97.06 8 LYS B N 1
ATOM 742 C CA . LYS B 1 8 ? 6.422 -7.973 -6.586 1 97.06 8 LYS B CA 1
ATOM 743 C C . LYS B 1 8 ? 6.938 -9.25 -5.926 1 97.06 8 LYS B C 1
ATOM 745 O O . LYS B 1 8 ? 6.43 -10.336 -6.191 1 97.06 8 LYS B O 1
ATOM 750 N N . TRP B 1 9 ? 7.898 -9.086 -5.07 1 97.38 9 TRP B N 1
ATOM 751 C CA . TRP B 1 9 ? 8.531 -10.211 -4.391 1 97.38 9 TRP B CA 1
ATOM 752 C C . TRP B 1 9 ? 7.527 -10.977 -3.543 1 97.38 9 TRP B C 1
ATOM 754 O O . TRP B 1 9 ? 7.379 -12.195 -3.688 1 97.38 9 TRP B O 1
ATOM 764 N N . ASN B 1 10 ? 6.836 -10.25 -2.771 1 98.25 10 ASN B N 1
ATOM 765 C CA . ASN B 1 10 ? 5.953 -10.898 -1.809 1 98.25 10 ASN B CA 1
ATOM 766 C C . ASN B 1 10 ? 4.688 -11.43 -2.477 1 98.25 10 ASN B C 1
ATOM 768 O O . ASN B 1 10 ? 4.141 -12.445 -2.053 1 98.25 10 ASN B O 1
ATOM 772 N N . LEU B 1 11 ? 4.215 -10.758 -3.488 1 98.44 11 LEU B N 1
ATOM 773 C CA . LEU B 1 11 ? 3.07 -11.266 -4.238 1 98.44 11 LEU B CA 1
ATOM 774 C C . LEU B 1 11 ? 3.357 -12.656 -4.793 1 98.44 11 LEU B C 1
ATOM 776 O O . LEU B 1 11 ? 2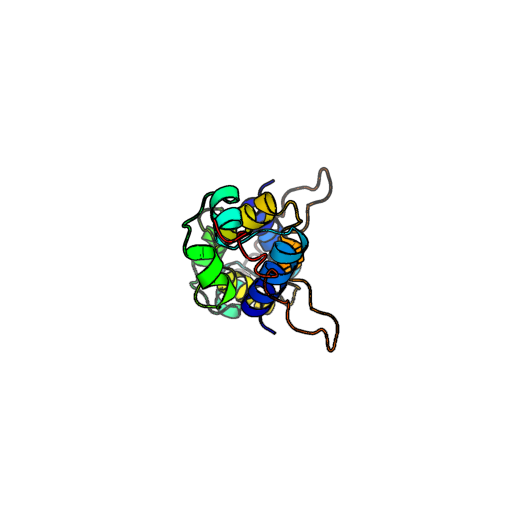.568 -13.578 -4.602 1 98.44 11 LEU B O 1
ATOM 780 N N . ARG B 1 12 ? 4.449 -12.727 -5.477 1 98 12 ARG B N 1
ATOM 781 C CA . ARG B 1 12 ? 4.809 -14.031 -6.035 1 98 12 ARG B CA 1
ATOM 782 C C . ARG B 1 12 ? 4.949 -15.078 -4.938 1 98 12 ARG B C 1
ATOM 784 O O . ARG B 1 12 ? 4.414 -16.188 -5.055 1 98 12 ARG B O 1
ATOM 791 N N . LYS B 1 13 ? 5.672 -14.75 -3.932 1 98.06 13 LYS B N 1
ATOM 792 C CA . LYS B 1 13 ? 5.906 -15.656 -2.809 1 98.06 13 LYS B CA 1
ATOM 793 C C . LYS B 1 13 ? 4.586 -16.141 -2.219 1 98.06 13 LYS B C 1
ATOM 795 O O . LYS B 1 13 ? 4.375 -17.359 -2.072 1 98.06 13 LYS B O 1
ATOM 800 N N . LEU B 1 14 ? 3.701 -15.25 -1.943 1 98.38 14 LEU B N 1
ATOM 801 C CA . LEU B 1 14 ? 2.439 -15.555 -1.282 1 98.38 14 LEU B CA 1
ATOM 802 C C . LEU B 1 14 ? 1.503 -16.312 -2.223 1 98.38 14 LEU B C 1
ATOM 804 O O . LEU B 1 14 ? 0.791 -17.219 -1.797 1 98.38 14 LEU B O 1
ATOM 808 N N . ARG B 1 15 ? 1.509 -15.898 -3.477 1 98.19 15 ARG B N 1
ATOM 809 C CA . ARG B 1 15 ? 0.684 -16.594 -4.465 1 98.19 15 ARG B CA 1
ATOM 810 C C . ARG B 1 15 ? 1.101 -18.047 -4.609 1 98.19 15 ARG B C 1
ATOM 812 O O . ARG B 1 15 ? 0.257 -18.938 -4.582 1 98.19 15 ARG B O 1
ATOM 819 N N . VAL B 1 16 ? 2.396 -18.266 -4.707 1 97.44 16 VAL B N 1
ATOM 820 C CA . VAL B 1 16 ? 2.936 -19.609 -4.902 1 97.44 16 VAL B CA 1
ATOM 821 C C . VAL B 1 16 ? 2.721 -20.453 -3.641 1 97.44 16 VAL B C 1
ATOM 823 O O . VAL B 1 16 ? 2.383 -21.625 -3.723 1 97.44 16 VAL B O 1
ATOM 826 N N . LEU B 1 17 ? 2.912 -19.875 -2.506 1 96.06 17 LEU B N 1
ATOM 827 C CA . LEU B 1 17 ? 2.688 -20.547 -1.235 1 96.06 17 LEU B CA 1
ATOM 828 C C . LEU B 1 17 ? 1.257 -21.078 -1.14 1 96.06 17 LEU B C 1
ATOM 830 O O . LEU B 1 17 ? 1.007 -22.109 -0.519 1 96.06 17 LEU B O 1
ATOM 834 N N . ARG B 1 18 ? 0.378 -20.422 -1.837 1 96.31 18 ARG B N 1
ATOM 835 C CA . ARG B 1 18 ? -1.031 -20.797 -1.802 1 96.31 18 ARG B CA 1
ATOM 836 C C . ARG B 1 18 ? -1.383 -21.703 -2.973 1 96.31 18 ARG B C 1
ATOM 838 O O . ARG B 1 18 ? -2.539 -22.109 -3.133 1 96.31 18 ARG B O 1
ATOM 845 N N . GLY B 1 19 ? -0.433 -21.891 -3.818 1 96.12 19 GLY B N 1
ATOM 846 C CA . GLY B 1 19 ? -0.626 -22.781 -4.949 1 96.12 19 GLY B CA 1
ATOM 847 C C . GLY B 1 19 ? -1.47 -22.188 -6.055 1 96.12 19 GLY B C 1
ATOM 848 O O . GLY B 1 19 ? -2.125 -22.906 -6.809 1 96.12 19 GLY B O 1
ATOM 849 N N . LEU B 1 20 ? -1.475 -20.938 -6.156 1 97.12 20 LEU B N 1
ATOM 850 C CA . LEU B 1 20 ? -2.311 -20.266 -7.145 1 97.12 20 LEU B CA 1
ATOM 851 C C . LEU B 1 20 ? -1.492 -19.859 -8.367 1 97.12 20 LEU B C 1
ATOM 853 O O . LEU B 1 20 ? -0.36 -19.391 -8.234 1 97.12 20 LEU B O 1
ATOM 857 N N . SER B 1 21 ? -2.107 -20.094 -9.562 1 97.38 21 SER B N 1
ATOM 858 C CA . SER B 1 21 ? -1.556 -19.5 -10.766 1 97.38 2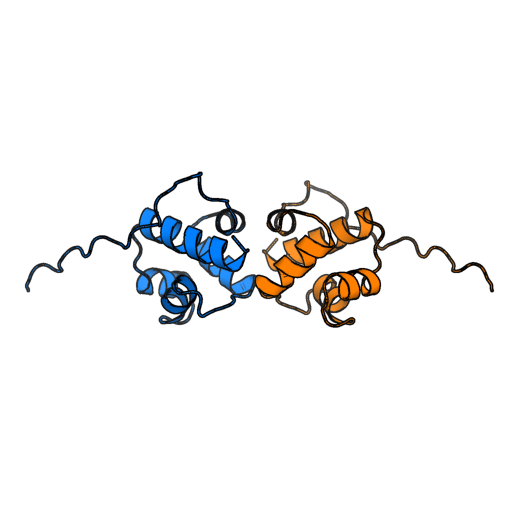1 SER B CA 1
ATOM 859 C C . SER B 1 21 ? -1.84 -18 -10.812 1 97.38 21 SER B C 1
ATOM 861 O O . SER B 1 21 ? -2.641 -17.484 -10.031 1 97.38 21 SER B O 1
ATOM 863 N N . GLN B 1 22 ? -1.156 -17.297 -11.695 1 97.62 22 GLN B N 1
ATOM 864 C CA . GLN B 1 22 ? -1.432 -15.875 -11.883 1 97.62 22 GLN B CA 1
ATOM 865 C C . GLN B 1 22 ? -2.881 -15.648 -12.305 1 97.62 22 GLN B C 1
ATOM 867 O O . GLN B 1 22 ? -3.547 -14.742 -11.797 1 97.62 22 GLN B O 1
ATOM 872 N N . GLU B 1 23 ? -3.377 -16.5 -13.164 1 97.25 23 GLU B N 1
ATOM 873 C CA . GLU B 1 23 ? -4.742 -16.391 -13.672 1 97.25 23 GLU B CA 1
ATOM 874 C C . GLU B 1 23 ? -5.766 -16.656 -12.578 1 97.25 23 GLU B C 1
ATOM 876 O O . GLU B 1 23 ? -6.742 -15.922 -12.438 1 97.25 23 GLU B O 1
ATOM 881 N N . ALA B 1 24 ? -5.539 -17.75 -11.82 1 97.81 24 ALA B N 1
ATOM 882 C CA . ALA B 1 24 ? -6.457 -18.078 -10.734 1 97.81 24 ALA B CA 1
ATOM 883 C C . ALA B 1 24 ? -6.547 -16.938 -9.719 1 97.81 24 ALA B C 1
ATOM 885 O O . ALA B 1 24 ? -7.637 -16.594 -9.258 1 97.81 24 ALA B O 1
ATOM 886 N N . LEU B 1 25 ? -5.438 -16.359 -9.414 1 98.31 25 LEU B N 1
ATOM 887 C CA . LEU B 1 25 ? -5.426 -15.234 -8.484 1 98.31 25 LEU B CA 1
ATOM 888 C C . LEU B 1 25 ? -6.176 -14.039 -9.055 1 98.31 25 LEU B C 1
ATOM 890 O O . LEU B 1 25 ? -6.918 -13.359 -8.344 1 98.31 25 LEU B O 1
ATOM 894 N N . ALA B 1 26 ? -5.93 -13.711 -10.336 1 98.62 26 ALA B N 1
ATOM 895 C CA . ALA B 1 26 ? -6.613 -12.594 -10.977 1 98.62 26 ALA B CA 1
ATOM 896 C C . ALA B 1 26 ? -8.125 -12.766 -10.898 1 98.62 26 ALA B C 1
ATOM 898 O O . ALA B 1 26 ? -8.852 -11.805 -10.609 1 98.62 26 ALA B O 1
ATOM 899 N N . VAL B 1 27 ? -8.602 -13.961 -11.086 1 98.44 27 VAL B N 1
ATOM 900 C CA . VAL B 1 27 ? -10.031 -14.273 -11.016 1 98.44 27 VAL B CA 1
ATOM 901 C C . VAL B 1 27 ? -10.531 -14.078 -9.594 1 98.44 27 VAL B C 1
ATOM 903 O O . VAL B 1 27 ? -11.523 -13.375 -9.367 1 98.44 27 VAL B O 1
ATOM 906 N N . ASP B 1 28 ? -9.812 -14.641 -8.641 1 98.44 28 ASP B N 1
ATOM 907 C CA . ASP B 1 28 ? -10.203 -14.555 -7.238 1 98.44 28 ASP B CA 1
ATOM 908 C C . ASP B 1 28 ? -10.234 -13.102 -6.766 1 98.44 28 ASP B C 1
ATOM 910 O O . ASP B 1 28 ? -11.055 -12.734 -5.922 1 98.44 28 ASP B O 1
ATOM 914 N N . ALA B 1 29 ? -9.328 -12.328 -7.301 1 98.62 29 ALA B N 1
ATOM 915 C CA . ALA B 1 29 ? -9.203 -10.93 -6.895 1 98.62 29 ALA B CA 1
ATOM 916 C C . ALA B 1 29 ? -10.133 -10.031 -7.715 1 98.62 29 ALA B C 1
ATOM 918 O O . ALA B 1 29 ? -10.219 -8.828 -7.465 1 98.62 29 ALA B O 1
ATOM 919 N N . GLU B 1 30 ? -10.742 -10.602 -8.664 1 98.44 30 GLU B N 1
ATOM 920 C CA . GLU B 1 30 ? -11.672 -9.891 -9.539 1 98.44 30 GLU B CA 1
ATOM 921 C C . GLU B 1 30 ? -10.977 -8.727 -10.242 1 98.44 30 GLU B C 1
ATOM 923 O O . GLU B 1 30 ? -11.484 -7.602 -10.234 1 98.44 30 GLU B O 1
ATOM 928 N N . ILE B 1 31 ? -9.828 -9.008 -10.812 1 97.88 31 ILE B N 1
ATOM 929 C CA . ILE B 1 31 ? -9.102 -8.047 -11.625 1 97.88 31 ILE B CA 1
ATOM 930 C C . ILE B 1 31 ? -8.773 -8.664 -12.984 1 97.88 31 ILE B C 1
ATOM 932 O O . ILE B 1 31 ? -9.102 -9.82 -13.25 1 97.88 31 ILE B O 1
ATOM 936 N N . ASP B 1 32 ? -8.211 -7.82 -13.859 1 97.81 32 ASP B N 1
ATOM 937 C CA . ASP B 1 32 ? -7.875 -8.266 -15.203 1 97.81 32 ASP B CA 1
ATOM 938 C C . ASP B 1 32 ? -6.902 -9.438 -15.172 1 97.81 32 ASP B C 1
ATOM 940 O O . ASP B 1 32 ? -5.949 -9.438 -14.383 1 97.81 32 ASP B O 1
ATOM 944 N N . ARG B 1 33 ? -7.113 -10.43 -15.992 1 96.75 33 ARG B N 1
ATOM 945 C CA . ARG B 1 33 ? -6.363 -11.68 -16 1 96.75 33 ARG B CA 1
ATOM 946 C C . ARG B 1 33 ? -4.883 -11.43 -16.281 1 96.75 33 ARG B C 1
ATOM 948 O O . ARG B 1 33 ? -4.023 -12.18 -15.82 1 96.75 33 ARG B O 1
ATOM 955 N N . THR B 1 34 ? -4.605 -10.336 -16.984 1 97.12 34 THR B N 1
ATOM 956 C CA . THR B 1 34 ? -3.217 -10.078 -17.359 1 97.12 34 THR B CA 1
ATOM 957 C C . THR B 1 34 ? -2.521 -9.234 -16.281 1 97.12 34 THR B C 1
ATOM 959 O O . THR B 1 34 ? -1.307 -9.039 -16.344 1 97.12 34 THR B O 1
ATOM 962 N N . TYR B 1 35 ? -3.234 -8.797 -15.281 1 98 35 TYR B N 1
ATOM 963 C CA . TYR B 1 35 ? -2.73 -7.797 -14.352 1 98 35 TYR B CA 1
ATOM 964 C C . TYR B 1 35 ? -1.704 -8.398 -13.406 1 98 35 TYR B C 1
ATOM 966 O O . TYR B 1 35 ? -0.672 -7.785 -13.125 1 98 35 TYR B O 1
ATOM 974 N N . VAL B 1 36 ? -1.999 -9.578 -12.914 1 98.12 36 VAL B N 1
ATOM 975 C CA . VAL B 1 36 ? -1.112 -10.203 -11.938 1 98.12 36 VAL B CA 1
ATOM 976 C C . VAL B 1 36 ? 0.258 -10.445 -12.57 1 98.12 36 VAL B C 1
ATOM 978 O O . VAL B 1 36 ? 1.289 -10.133 -11.969 1 98.12 36 VAL B O 1
ATOM 981 N N . SER B 1 37 ? 0.28 -10.969 -13.734 1 97.19 37 SER B N 1
ATOM 982 C CA . SER B 1 37 ? 1.538 -11.211 -14.438 1 97.19 37 SER B CA 1
ATOM 983 C C . SER B 1 37 ? 2.32 -9.922 -14.633 1 97.19 37 SER B C 1
ATOM 985 O O . SER B 1 37 ? 3.527 -9.875 -14.391 1 97.19 37 SER B O 1
ATOM 987 N N . ARG B 1 38 ? 1.647 -8.883 -15.07 1 97.81 38 ARG B N 1
ATOM 988 C CA . ARG B 1 38 ? 2.293 -7.59 -15.266 1 97.81 38 ARG B CA 1
ATOM 989 C C . ARG B 1 38 ? 2.801 -7.035 -13.938 1 97.81 38 ARG B C 1
ATOM 991 O O . ARG B 1 38 ? 3.883 -6.441 -13.883 1 97.81 38 ARG B O 1
ATOM 998 N N . LEU B 1 39 ? 2.061 -7.23 -12.922 1 97.94 39 LEU B N 1
ATOM 999 C CA . LEU B 1 39 ? 2.447 -6.785 -11.586 1 97.94 39 LEU B CA 1
ATOM 1000 C C . LEU B 1 39 ? 3.695 -7.52 -11.109 1 97.94 39 LEU B C 1
ATOM 1002 O O . LEU B 1 39 ? 4.645 -6.895 -10.633 1 97.94 39 LEU B O 1
ATOM 1006 N N . GLU B 1 40 ? 3.709 -8.828 -11.336 1 97.31 40 GLU B N 1
ATOM 1007 C CA . GLU B 1 40 ? 4.824 -9.648 -10.875 1 97.31 40 GLU B CA 1
ATOM 1008 C C . GLU B 1 40 ? 6.07 -9.414 -11.727 1 97.31 40 GLU B C 1
ATOM 1010 O O . GLU B 1 40 ? 7.172 -9.812 -11.352 1 97.31 40 GLU B O 1
ATOM 1015 N N . ARG B 1 41 ? 5.891 -8.727 -12.781 1 95.38 41 ARG B N 1
ATOM 1016 C CA . ARG B 1 41 ? 7.023 -8.375 -13.633 1 95.38 41 ARG B CA 1
ATOM 1017 C C . ARG B 1 41 ? 7.465 -6.938 -13.383 1 95.38 41 ARG B C 1
ATOM 1019 O O . ARG B 1 41 ? 8.43 -6.469 -13.984 1 95.38 41 ARG B O 1
ATOM 1026 N N . GLY B 1 42 ? 6.738 -6.266 -12.594 1 94.69 42 GLY B N 1
ATOM 1027 C CA . GLY B 1 42 ? 7.094 -4.895 -12.273 1 94.69 42 GLY B CA 1
ATOM 1028 C C . GLY B 1 42 ? 6.613 -3.896 -13.312 1 94.69 42 GLY B C 1
ATOM 1029 O O . GLY B 1 42 ? 7.098 -2.764 -13.359 1 94.69 42 GLY B O 1
ATOM 1030 N N . LEU B 1 43 ? 5.684 -4.25 -14.086 1 96.38 43 LEU B N 1
ATOM 1031 C CA . LEU B 1 43 ? 5.195 -3.402 -15.172 1 96.38 43 LEU B CA 1
ATOM 1032 C C . LEU B 1 43 ? 3.98 -2.594 -14.727 1 96.38 43 LEU B C 1
ATOM 1034 O O . LEU B 1 43 ? 3.477 -1.759 -15.484 1 96.38 43 LEU B O 1
ATOM 1038 N N . GLU B 1 44 ? 3.492 -2.834 -13.523 1 96.5 44 GLU B N 1
ATOM 1039 C CA . GLU B 1 44 ? 2.344 -2.121 -12.977 1 96.5 44 GLU B CA 1
ATOM 1040 C C . GLU B 1 44 ? 2.688 -1.469 -11.641 1 96.5 44 GLU B C 1
ATOM 1042 O O . GLU B 1 44 ? 3.541 -1.966 -10.898 1 96.5 44 GLU B O 1
ATOM 1047 N N . ASN B 1 45 ? 2.117 -0.373 -11.375 1 96.88 45 ASN B N 1
ATOM 1048 C CA . ASN B 1 45 ? 2.074 0.298 -10.086 1 96.88 45 ASN B CA 1
ATOM 1049 C C . ASN B 1 45 ? 0.66 0.318 -9.508 1 96.88 45 ASN B C 1
ATOM 1051 O O . ASN B 1 45 ? -0.11 1.241 -9.781 1 96.88 45 ASN B O 1
ATOM 1055 N N . PRO B 1 46 ? 0.347 -0.721 -8.711 1 97.94 46 PRO B N 1
ATOM 1056 C CA . PRO B 1 46 ? -1.049 -0.858 -8.289 1 97.94 46 PRO B CA 1
ATOM 1057 C C . PRO B 1 46 ? -1.475 0.223 -7.297 1 97.94 46 PRO B C 1
ATOM 1059 O O . PRO B 1 46 ? -0.632 0.785 -6.594 1 97.94 46 PRO B O 1
ATOM 1062 N N . THR B 1 47 ? -2.77 0.495 -7.344 1 98.12 47 THR B N 1
ATOM 1063 C CA . THR B 1 47 ? -3.354 1.312 -6.285 1 98.12 47 THR B CA 1
ATOM 1064 C C . THR B 1 47 ? -3.504 0.505 -5 1 98.12 47 THR B C 1
ATOM 1066 O O . THR B 1 47 ? -3.361 -0.719 -5.008 1 98.12 47 THR B O 1
ATOM 1069 N N . ILE B 1 48 ? -3.783 1.229 -3.992 1 98.19 48 ILE B N 1
ATOM 1070 C CA . ILE B 1 48 ? -4.023 0.592 -2.701 1 98.19 48 ILE B CA 1
ATOM 1071 C C . ILE B 1 48 ? -5.262 -0.297 -2.785 1 98.19 48 ILE B C 1
ATOM 1073 O O . ILE B 1 48 ? -5.285 -1.393 -2.221 1 98.19 48 ILE B O 1
ATOM 1077 N N . ALA B 1 49 ? -6.23 0.122 -3.512 1 97.75 49 ALA B N 1
ATOM 1078 C CA . ALA B 1 49 ? -7.465 -0.648 -3.637 1 97.75 49 ALA B CA 1
ATOM 1079 C C . ALA B 1 49 ? -7.211 -1.982 -4.332 1 97.75 49 ALA B C 1
ATOM 1081 O O . ALA B 1 49 ? -7.73 -3.02 -3.906 1 97.75 49 ALA B O 1
ATOM 1082 N N . VAL B 1 50 ? -6.43 -1.983 -5.371 1 98.19 50 VAL B N 1
ATOM 1083 C CA . VAL B 1 50 ? -6.133 -3.207 -6.109 1 98.19 50 VAL B CA 1
ATOM 1084 C C . VAL B 1 50 ? -5.309 -4.148 -5.234 1 98.19 50 VAL B C 1
ATOM 1086 O O . VAL B 1 50 ? -5.586 -5.352 -5.176 1 98.19 50 VAL B O 1
ATOM 1089 N N . LEU B 1 51 ? -4.363 -3.578 -4.594 1 98.62 51 LEU B N 1
ATOM 1090 C CA . LEU B 1 51 ? -3.529 -4.406 -3.729 1 98.62 51 LEU B CA 1
ATOM 1091 C C . LEU B 1 51 ? -4.355 -5.02 -2.604 1 98.62 51 LEU B C 1
ATOM 1093 O O . LEU B 1 51 ? -4.125 -6.168 -2.215 1 98.62 51 LEU B O 1
ATOM 1097 N N . ALA B 1 52 ? -5.312 -4.273 -2.121 1 98.69 52 ALA B N 1
ATOM 1098 C CA . ALA B 1 52 ? -6.199 -4.773 -1.075 1 98.69 52 ALA B CA 1
ATOM 1099 C C . ALA B 1 52 ? -7.047 -5.934 -1.586 1 98.69 52 ALA B C 1
ATOM 1101 O O . ALA B 1 52 ? -7.277 -6.91 -0.865 1 98.69 52 ALA B O 1
ATOM 1102 N N . ARG B 1 53 ? -7.5 -5.844 -2.793 1 98.56 53 ARG B N 1
ATOM 1103 C CA . ARG B 1 53 ? -8.25 -6.941 -3.387 1 98.56 53 ARG B CA 1
ATOM 1104 C C . ARG B 1 53 ? -7.398 -8.203 -3.492 1 98.56 53 ARG B C 1
ATOM 1106 O O . ARG B 1 53 ? -7.867 -9.305 -3.197 1 98.56 53 ARG B O 1
ATOM 1113 N N . ILE B 1 54 ? -6.172 -8 -3.887 1 98.81 54 ILE B N 1
ATOM 1114 C CA . ILE B 1 54 ? -5.254 -9.125 -4.027 1 98.81 54 ILE B CA 1
ATOM 1115 C C . ILE B 1 54 ? -4.965 -9.734 -2.658 1 98.81 54 ILE B C 1
ATOM 1117 O O . ILE B 1 54 ? -4.969 -10.961 -2.504 1 98.81 54 ILE B O 1
ATOM 1121 N N . ALA B 1 55 ? -4.738 -8.898 -1.708 1 98.88 55 ALA B N 1
ATOM 1122 C CA . ALA B 1 55 ? -4.5 -9.375 -0.348 1 98.88 55 ALA B CA 1
ATOM 1123 C C . ALA B 1 55 ? -5.68 -10.195 0.158 1 98.88 55 ALA B C 1
ATOM 1125 O O . ALA B 1 55 ? -5.492 -11.25 0.775 1 98.88 55 ALA B O 1
ATOM 1126 N N . LYS B 1 56 ? -6.871 -9.711 -0.111 1 98.69 56 LYS B N 1
ATOM 1127 C CA . LYS B 1 56 ? -8.086 -10.414 0.297 1 98.69 56 LYS B CA 1
ATOM 1128 C C . LYS B 1 56 ? -8.18 -11.781 -0.38 1 98.69 56 LYS B C 1
ATOM 1130 O O . LYS B 1 56 ? -8.469 -12.781 0.274 1 98.69 56 LYS B O 1
ATOM 1135 N N . ALA B 1 57 ? -7.895 -11.797 -1.67 1 98.75 57 ALA B N 1
ATOM 1136 C CA . ALA B 1 57 ? -7.941 -13.047 -2.428 1 98.75 57 ALA B CA 1
ATOM 1137 C C . ALA B 1 57 ? -6.926 -14.047 -1.891 1 98.75 57 ALA B C 1
ATOM 1139 O O . ALA B 1 57 ? -7.176 -15.258 -1.902 1 98.75 57 ALA B O 1
ATOM 1140 N N . LEU B 1 58 ? -5.781 -13.555 -1.423 1 98.75 58 LEU B N 1
ATOM 1141 C CA . LEU B 1 58 ? -4.711 -14.398 -0.899 1 98.75 58 LEU B CA 1
ATOM 1142 C C . LEU B 1 58 ? -4.926 -14.695 0.581 1 98.75 58 LEU B C 1
ATOM 1144 O O . LEU B 1 58 ? -4.176 -15.469 1.181 1 98.75 58 LEU B O 1
ATOM 1148 N N . GLU B 1 59 ? -5.906 -14.055 1.195 1 98.5 59 GLU B N 1
ATOM 1149 C CA . GLU B 1 59 ? -6.223 -14.195 2.613 1 98.5 59 GLU B CA 1
ATOM 1150 C C . GLU B 1 59 ? -5.031 -13.82 3.486 1 98.5 59 GLU B C 1
ATOM 1152 O O . GLU B 1 59 ? -4.672 -14.547 4.41 1 98.5 59 GLU B O 1
ATOM 1157 N N . VAL B 1 60 ? -4.438 -12.664 3.213 1 98.69 60 VAL B N 1
ATOM 1158 C CA . VAL B 1 60 ? -3.316 -12.148 3.99 1 98.69 60 VAL B CA 1
ATOM 1159 C C . VAL B 1 60 ? -3.566 -10.688 4.352 1 98.69 60 VAL B C 1
ATOM 1161 O O . VAL B 1 60 ? -4.457 -10.047 3.787 1 98.69 60 VAL B O 1
ATOM 1164 N N . ASP B 1 61 ? -2.771 -10.234 5.355 1 98.56 61 ASP B N 1
ATOM 1165 C CA . ASP B 1 61 ? -2.725 -8.805 5.668 1 98.56 61 ASP B CA 1
ATOM 1166 C C . ASP B 1 61 ? -1.963 -8.031 4.594 1 98.56 61 ASP B C 1
ATOM 1168 O O . ASP B 1 61 ? -0.905 -8.469 4.137 1 98.56 61 ASP B O 1
ATOM 1172 N N . ILE B 1 62 ? -2.533 -6.906 4.109 1 98.75 62 ILE B N 1
ATOM 1173 C CA . ILE B 1 62 ? -1.934 -6.105 3.047 1 98.75 62 ILE B CA 1
ATOM 1174 C C . ILE B 1 62 ? -0.498 -5.742 3.42 1 98.75 62 ILE B C 1
ATOM 1176 O O . ILE B 1 62 ? 0.364 -5.617 2.549 1 98.75 62 ILE B O 1
ATOM 1180 N N . ARG B 1 63 ? -0.158 -5.699 4.664 1 98.81 63 ARG B N 1
ATOM 1181 C CA . ARG B 1 63 ? 1.172 -5.336 5.141 1 98.81 63 ARG B CA 1
ATOM 1182 C C . ARG B 1 63 ? 2.203 -6.387 4.742 1 98.81 63 ARG B C 1
ATOM 1184 O O . ARG B 1 63 ? 3.396 -6.094 4.66 1 98.81 63 ARG B O 1
ATOM 1191 N N . GLU B 1 64 ? 1.745 -7.531 4.508 1 98.69 64 GLU B N 1
ATOM 1192 C CA . GLU B 1 64 ? 2.648 -8.625 4.148 1 98.69 64 GLU B CA 1
ATOM 1193 C C . GLU B 1 64 ? 3.311 -8.367 2.799 1 98.69 64 GLU B C 1
ATOM 1195 O O . GLU B 1 64 ? 4.395 -8.891 2.523 1 98.69 64 GLU B O 1
ATOM 1200 N N . PHE B 1 65 ? 2.711 -7.543 1.979 1 98.75 65 PHE B N 1
ATOM 1201 C CA . PHE B 1 65 ? 3.262 -7.234 0.665 1 98.75 65 PHE B CA 1
ATOM 1202 C C . PHE B 1 65 ? 4.504 -6.359 0.79 1 98.75 65 PHE B C 1
ATOM 1204 O O . PHE B 1 65 ? 5.25 -6.188 -0.176 1 98.75 65 PHE B O 1
ATOM 1211 N N . PHE B 1 66 ? 4.746 -5.871 2.049 1 98.62 66 PHE B N 1
ATOM 1212 C CA . PHE B 1 66 ? 5.84 -4.922 2.209 1 98.62 66 PHE B CA 1
ATOM 1213 C C . PHE B 1 66 ? 6.91 -5.48 3.139 1 98.62 66 PHE B C 1
ATOM 1215 O O . PHE B 1 66 ? 7.777 -4.738 3.609 1 98.62 66 PHE B O 1
ATOM 1222 N N . GLU B 1 67 ? 6.801 -6.75 3.404 1 97.81 67 GLU B N 1
ATOM 1223 C CA . GLU B 1 67 ? 7.805 -7.402 4.242 1 97.81 67 GLU B CA 1
ATOM 1224 C C . GLU B 1 67 ? 9.141 -7.508 3.516 1 97.81 67 GLU B C 1
ATOM 1226 O O . GLU B 1 67 ? 9.188 -7.844 2.33 1 97.81 67 GLU B O 1
ATOM 1231 N N . LEU B 1 68 ? 10.203 -7.137 4.242 1 97.06 68 LEU B N 1
ATOM 1232 C CA . LEU B 1 68 ? 11.539 -7.309 3.68 1 97.06 68 LEU B CA 1
ATOM 1233 C C . LEU B 1 68 ? 11.922 -8.781 3.637 1 97.06 68 LEU B C 1
ATOM 1235 O O . LEU B 1 68 ? 11.766 -9.5 4.629 1 97.06 68 LEU B O 1
ATOM 1239 N N . PRO B 1 69 ? 12.312 -9.203 2.498 1 96.38 69 PRO B N 1
ATOM 1240 C CA . PRO B 1 69 ? 12.797 -10.586 2.479 1 96.38 69 PRO B CA 1
ATOM 1241 C C . PRO B 1 69 ? 14.031 -10.789 3.361 1 96.38 69 PRO B C 1
ATOM 1243 O O . PRO B 1 69 ? 14.812 -9.859 3.557 1 96.38 69 PRO B O 1
ATOM 1246 N N . ALA B 1 70 ? 14.164 -12.047 3.852 1 95.25 70 ALA B N 1
ATOM 1247 C CA . ALA B 1 70 ? 15.352 -12.391 4.625 1 95.25 70 ALA B CA 1
ATOM 1248 C C . ALA B 1 70 ? 16.625 -12.219 3.789 1 95.25 70 ALA B C 1
ATOM 1250 O O . ALA B 1 70 ? 16.594 -12.391 2.568 1 95.25 70 ALA B O 1
ATOM 1251 N N . GLU B 1 71 ? 17.625 -11.805 4.477 1 93.5 71 GLU B N 1
ATOM 1252 C CA . GLU B 1 71 ? 18.891 -11.641 3.766 1 93.5 71 GLU B CA 1
ATOM 1253 C C . GLU B 1 71 ? 19.297 -12.922 3.049 1 93.5 71 GLU B C 1
ATOM 1255 O O . GLU B 1 71 ? 19.281 -14 3.643 1 93.5 71 GLU B O 1
ATOM 1260 N N . GLY B 1 72 ? 19.531 -12.742 1.778 1 92.75 72 GLY B N 1
ATOM 1261 C CA . GLY B 1 72 ? 20 -13.875 1.005 1 92.75 72 GLY B CA 1
ATOM 1262 C C . GLY B 1 72 ? 18.891 -14.805 0.574 1 92.75 72 GLY B C 1
ATOM 1263 O O . GLY B 1 72 ? 19.141 -15.883 0.031 1 92.75 72 GLY B O 1
ATOM 1264 N N . ALA B 1 73 ? 17.688 -14.398 0.872 1 94.88 73 ALA B N 1
ATOM 1265 C CA . ALA B 1 73 ? 16.578 -15.242 0.456 1 94.88 73 ALA B CA 1
ATOM 1266 C C . ALA B 1 73 ? 16.531 -15.375 -1.063 1 94.88 73 ALA B C 1
ATOM 1268 O O . ALA B 1 73 ? 16.719 -14.398 -1.788 1 94.88 73 ALA B O 1
ATOM 1269 N N . PRO B 1 74 ? 16.375 -16.578 -1.509 1 93.5 74 PRO B N 1
ATOM 1270 C CA . PRO B 1 74 ? 16.234 -16.734 -2.959 1 93.5 74 PRO B CA 1
ATOM 1271 C C . PRO B 1 74 ? 14.938 -16.141 -3.496 1 93.5 74 PRO B C 1
ATOM 1273 O O . PRO B 1 74 ? 13.945 -16.047 -2.766 1 93.5 74 PRO B O 1
ATOM 1276 N N . PRO B 1 75 ? 14.953 -15.688 -4.688 1 92.81 75 PRO B N 1
ATOM 1277 C CA . PRO B 1 75 ? 13.703 -15.188 -5.281 1 92.81 75 PRO B CA 1
ATOM 1278 C C . PRO B 1 75 ? 12.594 -16.234 -5.281 1 92.81 75 PRO B C 1
ATOM 1280 O O . PRO B 1 75 ? 12.867 -17.438 -5.344 1 92.81 75 PRO B O 1
ATOM 1283 N N . PRO B 1 76 ? 11.445 -15.719 -5.086 1 92.62 76 PRO B N 1
ATOM 1284 C CA . PRO B 1 76 ? 10.336 -16.672 -5.117 1 92.62 76 PRO B CA 1
ATOM 1285 C C . PRO B 1 76 ? 10.266 -17.453 -6.434 1 92.62 76 PRO B C 1
ATOM 1287 O O . PRO B 1 76 ? 10.469 -16.875 -7.504 1 92.62 76 PRO B O 1
ATOM 1290 N N . GLN B 1 77 ? 10.016 -18.703 -6.332 1 88.19 77 GLN B N 1
ATOM 1291 C CA . GLN B 1 77 ? 9.992 -19.594 -7.492 1 88.19 77 GLN B CA 1
ATOM 1292 C C . GLN B 1 77 ? 8.586 -19.688 -8.086 1 88.19 77 GLN B C 1
ATOM 1294 O O . GLN B 1 77 ? 7.594 -19.516 -7.379 1 88.19 77 GLN B O 1
ATOM 1299 N N . PRO B 1 78 ? 8.547 -19.906 -9.414 1 88.94 78 PRO B N 1
ATOM 1300 C CA . PRO B 1 78 ? 7.234 -20.078 -10.047 1 88.94 78 PRO B CA 1
ATOM 1301 C C . PRO B 1 78 ? 6.547 -21.375 -9.609 1 88.94 78 PRO B C 1
ATOM 1303 O O . PRO B 1 78 ? 7.18 -22.234 -9.008 1 88.94 78 PRO B O 1
ATOM 1306 N N . LEU B 1 79 ? 5.262 -21.406 -9.719 1 87.5 79 LEU B N 1
ATOM 1307 C CA . LEU B 1 79 ? 4.504 -22.609 -9.43 1 87.5 79 LEU B CA 1
ATOM 1308 C C . LEU B 1 79 ? 4.996 -23.781 -10.289 1 87.5 79 LEU B C 1
ATOM 1310 O O . LEU B 1 79 ? 5.359 -23.578 -11.453 1 87.5 79 LEU B O 1
ATOM 1314 N N . ARG B 1 80 ? 5.32 -24.859 -9.641 1 75.31 80 ARG B N 1
ATOM 1315 C CA . ARG B 1 80 ? 5.762 -26.031 -10.398 1 75.31 80 ARG B CA 1
ATOM 1316 C C . ARG B 1 80 ? 4.75 -26.406 -11.469 1 75.31 80 ARG B C 1
ATOM 1318 O O . ARG B 1 80 ? 3.543 -26.375 -11.234 1 75.31 80 ARG B O 1
ATOM 1325 N N . LYS B 1 81 ? 5.02 -26.266 -12.773 1 62.97 81 LYS B N 1
ATOM 1326 C CA . LYS B 1 81 ? 4.184 -26.734 -13.875 1 62.97 81 LYS B CA 1
ATOM 1327 C C . LYS B 1 81 ? 3.65 -28.141 -13.594 1 62.97 81 LYS B C 1
ATOM 1329 O O . LYS B 1 81 ? 4.426 -29.078 -13.422 1 62.97 81 LYS B O 1
ATOM 1334 N N . GLY B 1 82 ? 2.834 -28.391 -12.578 1 52.22 82 GLY B N 1
ATOM 1335 C CA . GLY B 1 82 ? 2.289 -29.734 -12.742 1 52.22 82 GLY B CA 1
ATOM 1336 C C . GLY B 1 82 ? 1.8 -30 -14.148 1 52.22 82 GLY B C 1
ATOM 1337 O O . GLY B 1 82 ? 1.175 -29.141 -14.773 1 52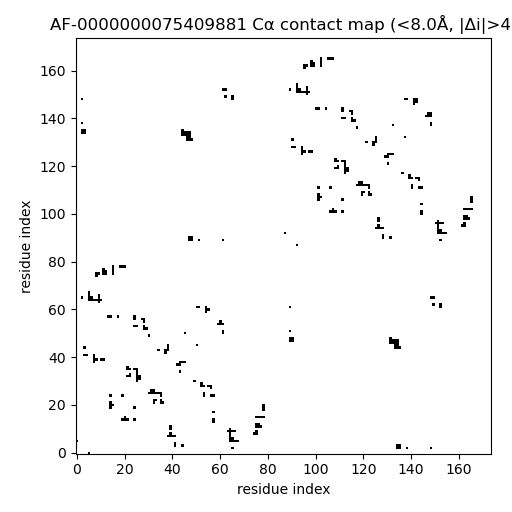.22 82 GLY B O 1
ATOM 1338 N N . ARG B 1 83 ? 2.389 -30.812 -14.875 1 50.16 83 ARG B N 1
ATOM 1339 C CA . ARG B 1 83 ? 2.057 -31.344 -16.203 1 50.16 83 ARG B CA 1
ATOM 1340 C C . ARG B 1 83 ? 0.575 -31.688 -16.297 1 50.16 83 ARG B C 1
ATOM 1342 O O . ARG B 1 83 ? -0.019 -32.156 -15.328 1 50.16 83 ARG B O 1
ATOM 1349 N N . LYS B 1 84 ? -0.42 -30.859 -16.766 1 50.81 84 LYS B N 1
ATOM 1350 C CA . LYS B 1 84 ? -1.715 -31.453 -17.078 1 50.81 84 LYS B CA 1
ATOM 1351 C C . LYS B 1 84 ? -1.571 -32.938 -17.422 1 50.81 84 LYS B C 1
ATOM 1353 O O . LYS B 1 84 ? -0.705 -33.312 -18.219 1 50.81 84 LYS B O 1
ATOM 1358 N N . PRO B 1 85 ? -2.039 -33.844 -16.672 1 45.38 85 PRO B N 1
ATOM 1359 C CA . PRO B 1 85 ? -1.952 -35.188 -17.234 1 45.38 85 PRO B CA 1
ATOM 1360 C C . PRO B 1 85 ? -2.309 -35.219 -18.719 1 45.38 85 PRO B C 1
ATOM 1362 O O . PRO B 1 85 ? -3.062 -34.375 -19.203 1 45.38 85 PRO B O 1
ATOM 1365 N N . PRO B 1 86 ? -1.392 -35.781 -19.562 1 44.44 86 PRO B N 1
ATOM 1366 C CA . PRO B 1 86 ? -1.799 -36 -20.953 1 44.44 86 PRO B CA 1
ATOM 1367 C C . PRO B 1 86 ? -3.277 -36.344 -21.094 1 44.44 86 PRO B C 1
ATOM 1369 O O . PRO B 1 86 ? -3.799 -37.156 -20.297 1 44.44 86 PRO B O 1
ATOM 1372 N N . GLN B 1 87 ? -4.227 -35.375 -21.266 1 36.78 87 GLN B N 1
ATOM 1373 C CA . GLN B 1 87 ? -5.438 -36 -21.781 1 36.78 87 GLN B CA 1
ATOM 1374 C C . GLN B 1 87 ? -5.129 -36.938 -22.953 1 36.78 87 GLN B C 1
ATOM 1376 O O . GLN B 1 87 ? -4.32 -36.594 -23.828 1 36.78 87 GLN B O 1
#

Organism: Magnetospirillum gryphiswaldense (strain DSM 6361 / JCM 21280 / NBRC 15271 / MSR-1) (NCBI:txid431944)

Nearest PDB structures (foldseek):
  3vk0-assembly2_B  TM=9.543E-01  e=8.302E-07  Neisseria meningitidis MC58
  1y7y-assembly1_B  TM=9.642E-01  e=2.995E-06  Aeromonas hydrophila
  2b5a-assembly1_A  TM=9.001E-01  e=7.706E-06  [Bacillus] caldolyticus
  3f51-assembly1_A  TM=9.225E-01  e=3.404E-05  Corynebacterium glutamicum
  2kpj-assembly1_A  TM=7.544E-01  e=8.698E-04  Agathobacter rectalis ATCC 33656

pLDDT: mean 92.82, std 13.55, range [36.78, 98.88]

Foldseek 3Di:
DDLLQLLLQQLLQLCQVQPHDLQRLCVLLVHDSCVSVCSNVSNDDDDPSSLVSSCVSSVHDSCSSRDDDDVPDDGRDHHDPPPPPDD/DDLLQLLLQQLLQLCQVVPHDLQRLCVLLVHDSCVSVCSNVSNDDDDPSSLVSSCVSSVHDSCSSRDDDDVPDDGRDHHDPPPPPPD

Sequence (174 aa):
MDAQALVKWNLRKLRVLRGLSQEALAVDAEIDRTYVSRLERGLENPTIAVLARIAKALEVDIREFFELPAEGAPPPQPLRKGRKPPQMDAQALVKWNLRKLRVLRGLSQEALAVDAEIDRTYVSRLERGLENPTIAVLARIAKALEVDIREFFELPAEGAPPPQPLRKGRKPPQ

InterPro domains:
  IPR001387 Cro/C1-type, helix-turn-helix domain [PF01381] (11-65)
  IPR001387 Cro/C1-type, helix-turn-helix domain [PS50943] (11-65)
  IPR001387 Cro/C1-type, helix-turn-helix domain [SM00530] (10-65)
  IPR001387 Cro/C1-type, helix-turn-helix domain [cd00093] (10-65)
  IPR010982 Lambda repressor-like, DNA-binding domain superfamily [G3DSA:1.10.260.40] (3-70)
  IPR010982 Lambda repressor-like, DNA-binding domain superfamily [SSF47413] (7-72)
  IPR050807 Transcriptional regulator/dioxygenase, bacterial-type [PTHR46797] (9-69)

Radius of gyration: 18.87 Å; Cα contacts (8 Å, |Δi|>4): 208; chains: 2; bounding box: 32×77×42 Å

Solvent-accessible surface area (backbone atoms only — not comparable to full-atom values): 10059 Å² total; per-residue (Å²): 133,55,66,70,54,26,34,26,50,34,46,46,37,54,36,36,76,68,70,43,53,53,51,57,45,13,57,64,33,71,48,59,58,64,46,44,56,36,33,61,67,64,74,50,74,54,31,52,65,56,48,44,34,44,21,56,55,69,71,49,62,63,56,56,32,65,50,78,76,60,89,86,58,72,76,62,64,75,67,77,77,70,72,71,72,82,127,132,54,67,68,55,26,32,26,48,34,46,47,39,54,36,34,75,69,68,43,53,53,51,57,45,13,58,65,32,70,49,60,58,66,47,44,56,35,33,59,67,64,74,51,74,52,30,51,66,57,47,43,34,43,20,56,55,69,69,49,63,62,56,58,32,64,50,78,75,61,88,84,56,72,76,65,64,77,68,75,79,70,73,70,71,82,124

Secondary structure (DSSP, 8-state):
--HHHHHHHHHHHHHHHTT--HHHHHHHTTS-TTHHHHHHTT----BHHHHHHHHHHHTS-GGGGGPPPPTTPPPPPPP--------/--HHHHHHHHHHHHHHHTT--HHHHHHHTTS-TTHHHHHHTT----BHHHHHHHHHHHTS-GGGGGPPPPTTPPPPPPP--------